Protein AF-Q4THZ3-F1 (afdb_monomer_lite)

pLDDT: mean 74.6, std 15.58, range [43.12, 93.88]

InterPro domains:
  IPR041343 Polycomb repressive complex 2 subunit EZH1/EZH2, tri-helical domain [PF18118] (1-34)
  IPR045318 Histone-lysine N-methyltransferase EZH1/2-like [PTHR45747] (1-101)
  IPR048358 EZH1/2, MCSS domain [PF21358] (42-100)

Foldseek 3Di:
DDQDDLVVLCVVCVVCVVCDHSVSVSVVVVVVVLVPPVPSDPPLQQDDCPDPPHDDDDPCSVCVQVQQQADPVPRDGDDPVVPPPPDPPPRNPPVNVDDPDDD

Sequence (103 aa):
KKFPSDKIFEAVSAMFPDKGSTEELKEKYKELTEQQMPGALPPECTPNIEGPHARSVQREQSLLSFHTLFCRRCFKYDRFLHREHGNRSFHATPNTCKRKNLE

Secondary structure (DSSP, 8-state):
-PPPPHHHHHHHHHH-GGG--HHHHHHHHHHHHHHTSTT---TTSPPPTTSTT-----HHHHHHHHHHHEETTTTEE--GGGTSSS-------HHHHPPP---

Radius of gyration: 20.06 Å; chains: 1; bounding box: 38×23×63 Å

Organism: Tetraodon nigroviridis (NCBI:txid99883)

Structure (mmCIF, N/CA/C/O backbone):
data_AF-Q4THZ3-F1
#
_entry.id   AF-Q4THZ3-F1
#
loop_
_atom_site.group_PDB
_atom_site.id
_atom_site.type_symbol
_atom_site.label_atom_id
_atom_site.label_alt_id
_atom_site.label_comp_id
_atom_site.label_asym_id
_atom_site.label_entity_id
_atom_site.label_seq_id
_atom_site.pdbx_PDB_ins_code
_atom_site.Cartn_x
_atom_site.Cartn_y
_atom_site.Cartn_z
_atom_site.occupancy
_atom_site.B_iso_or_equiv
_atom_site.auth_seq_id
_atom_site.auth_com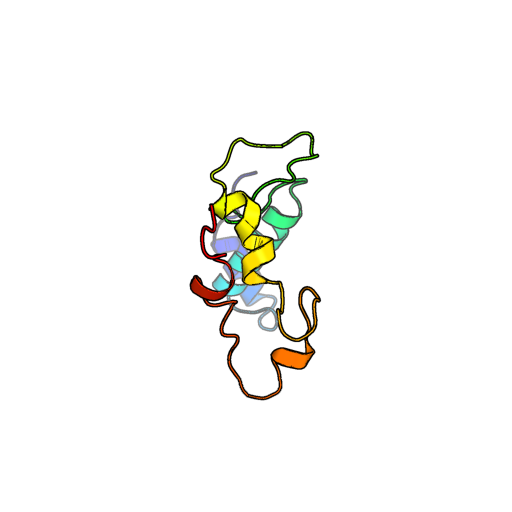p_id
_atom_site.auth_asym_id
_atom_site.auth_atom_id
_atom_site.pdbx_PDB_model_num
ATOM 1 N N . LYS A 1 1 ? -10.712 4.652 -18.855 1.00 58.84 1 LYS A N 1
ATOM 2 C CA . LYS A 1 1 ? -9.762 4.462 -19.984 1.00 58.84 1 LYS A CA 1
ATOM 3 C C . LYS A 1 1 ? -9.584 2.960 -20.189 1.00 58.84 1 LYS A C 1
ATOM 5 O O . LYS A 1 1 ? -9.563 2.258 -19.188 1.00 58.84 1 LYS A O 1
ATOM 10 N N . LYS A 1 2 ? -9.556 2.456 -21.430 1.00 74.19 2 LYS A N 1
ATOM 11 C CA . LYS A 1 2 ? -9.331 1.021 -21.688 1.00 74.19 2 LYS A CA 1
ATOM 12 C C . LYS A 1 2 ? -7.850 0.702 -21.487 1.00 74.19 2 LYS A C 1
ATOM 14 O O . LYS A 1 2 ? -7.015 1.526 -21.852 1.00 74.19 2 LYS A O 1
ATOM 19 N N . PHE A 1 3 ? -7.556 -0.449 -20.889 1.00 81.19 3 PHE A N 1
ATOM 20 C CA . PHE A 1 3 ? -6.182 -0.912 -20.722 1.00 81.19 3 PHE A CA 1
ATOM 21 C C . PHE A 1 3 ? -5.540 -1.123 -22.111 1.00 81.19 3 PHE A C 1
ATOM 23 O O . PHE A 1 3 ? -6.237 -1.615 -23.007 1.00 81.19 3 PHE A O 1
ATOM 30 N N . PRO A 1 4 ? -4.277 -0.711 -22.335 1.00 85.88 4 PRO A N 1
ATOM 31 C CA . PRO A 1 4 ? -3.609 -0.891 -23.623 1.00 85.88 4 PRO A CA 1
ATOM 32 C C . PRO A 1 4 ? -3.469 -2.376 -23.986 1.00 85.88 4 PRO A C 1
ATOM 34 O O . PRO A 1 4 ? -3.415 -3.232 -23.109 1.00 85.88 4 PRO A O 1
ATOM 37 N N . SER A 1 5 ? -3.398 -2.686 -25.282 1.00 88.50 5 SER A N 1
ATOM 38 C CA . SER A 1 5 ? -3.149 -4.056 -25.750 1.00 88.50 5 SER A CA 1
ATOM 39 C C . SER A 1 5 ? -1.712 -4.488 -25.452 1.00 88.50 5 SER A C 1
ATOM 41 O O . SER A 1 5 ? -0.792 -3.684 -25.593 1.00 88.50 5 SER A O 1
ATOM 43 N N . ASP A 1 6 ? -1.520 -5.772 -25.144 1.00 88.12 6 ASP A N 1
ATOM 44 C CA . ASP A 1 6 ? -0.207 -6.382 -24.886 1.00 88.12 6 ASP A CA 1
ATOM 45 C C . ASP A 1 6 ? 0.806 -6.133 -26.015 1.00 88.12 6 ASP A C 1
ATOM 47 O O . ASP A 1 6 ? 1.972 -5.851 -25.751 1.00 88.12 6 ASP A O 1
ATOM 51 N N . LYS A 1 7 ? 0.337 -6.062 -27.270 1.00 91.75 7 LYS A N 1
ATOM 52 C CA . LYS A 1 7 ? 1.171 -5.742 -28.443 1.00 91.75 7 LYS A CA 1
ATOM 53 C C . LYS A 1 7 ? 1.904 -4.402 -28.331 1.00 91.75 7 LYS A C 1
ATOM 55 O O . LYS A 1 7 ? 2.961 -4.221 -28.927 1.00 91.75 7 LYS A O 1
ATOM 60 N N . ILE A 1 8 ? 1.338 -3.443 -27.595 1.00 91.88 8 ILE A N 1
ATOM 61 C CA . ILE A 1 8 ? 1.966 -2.135 -27.371 1.00 91.88 8 ILE A CA 1
ATOM 62 C C . ILE A 1 8 ? 3.159 -2.297 -26.426 1.00 91.88 8 ILE A C 1
ATOM 64 O O . ILE A 1 8 ? 4.221 -1.743 -26.690 1.00 91.88 8 ILE A O 1
ATOM 68 N N . PHE A 1 9 ? 3.008 -3.079 -25.356 1.00 92.31 9 PHE A N 1
ATOM 69 C CA . PHE A 1 9 ? 4.080 -3.330 -24.393 1.00 92.31 9 PHE A CA 1
ATOM 70 C C . PHE A 1 9 ? 5.211 -4.166 -25.004 1.00 92.31 9 PHE A C 1
ATOM 72 O O . PHE A 1 9 ? 6.377 -3.872 -24.753 1.00 92.31 9 PHE A O 1
ATOM 79 N N . GLU A 1 10 ? 4.883 -5.128 -25.871 1.00 91.06 10 GLU A N 1
ATOM 80 C CA . GLU A 1 10 ? 5.873 -5.901 -26.633 1.00 91.06 10 GLU A CA 1
ATOM 81 C C . GLU A 1 10 ? 6.705 -5.001 -27.552 1.00 91.06 10 GLU A C 1
ATOM 83 O O . GLU A 1 10 ? 7.935 -5.064 -27.544 1.00 91.06 10 GLU A O 1
ATOM 88 N N . ALA A 1 11 ? 6.050 -4.111 -28.304 1.00 92.62 11 ALA A N 1
ATOM 89 C CA . ALA A 1 11 ? 6.739 -3.166 -29.178 1.00 92.62 11 ALA A CA 1
ATOM 90 C C . ALA A 1 11 ? 7.636 -2.197 -28.389 1.00 92.62 11 ALA A C 1
ATOM 92 O O . ALA A 1 11 ? 8.746 -1.890 -28.820 1.00 92.62 11 ALA A O 1
ATOM 93 N N . VAL A 1 12 ? 7.184 -1.733 -27.219 1.00 91.88 12 VAL A N 1
ATOM 94 C CA . VAL A 1 12 ? 7.985 -0.864 -26.344 1.00 91.88 12 VAL A CA 1
ATOM 95 C C . VAL A 1 12 ? 9.186 -1.618 -25.772 1.00 91.88 12 VAL A C 1
ATOM 97 O O . VAL A 1 12 ? 10.286 -1.079 -25.812 1.00 91.88 12 VAL A O 1
ATOM 100 N N . SER A 1 13 ? 9.018 -2.858 -25.305 1.00 91.50 13 SER A N 1
ATOM 101 C CA . SER A 1 13 ? 10.133 -3.675 -24.797 1.00 91.50 13 SER A CA 1
ATOM 102 C C . SER A 1 13 ? 11.172 -3.958 -25.891 1.00 91.50 13 SER A C 1
ATOM 104 O O . SER A 1 13 ? 12.372 -3.871 -25.641 1.00 91.50 13 SER A O 1
ATOM 106 N N . ALA A 1 14 ? 10.731 -4.182 -27.135 1.00 89.62 14 ALA A N 1
ATOM 107 C CA . ALA A 1 14 ? 11.628 -4.361 -28.277 1.00 89.62 14 ALA A CA 1
ATOM 108 C C . ALA A 1 14 ? 12.430 -3.092 -28.629 1.00 89.62 14 ALA A C 1
ATOM 110 O O . ALA A 1 14 ? 13.589 -3.189 -29.028 1.00 89.62 14 ALA A O 1
ATOM 111 N N . MET A 1 15 ? 11.833 -1.904 -28.476 1.00 93.88 15 MET A N 1
ATOM 112 C CA . MET A 1 15 ? 12.506 -0.621 -28.728 1.00 93.88 15 MET A CA 1
ATOM 113 C C . MET A 1 15 ? 13.374 -0.153 -27.548 1.00 93.88 15 MET A C 1
ATOM 115 O O . MET A 1 15 ? 14.333 0.590 -27.757 1.00 93.88 15 MET A O 1
ATOM 119 N N . PHE A 1 16 ? 13.047 -0.578 -26.324 1.00 90.75 16 PHE A N 1
ATOM 120 C CA . PHE A 1 16 ? 13.711 -0.191 -25.076 1.00 90.75 16 PHE A CA 1
ATOM 121 C C . PHE A 1 16 ? 14.053 -1.428 -24.224 1.00 90.75 16 PHE A C 1
ATOM 123 O O . PHE A 1 16 ? 13.459 -1.632 -23.159 1.00 90.75 16 PHE A O 1
ATOM 130 N N . PRO A 1 17 ? 15.015 -2.262 -24.661 1.00 86.31 17 PRO A N 1
ATOM 131 C CA . PRO A 1 17 ? 15.353 -3.514 -23.975 1.00 86.31 17 PRO A CA 1
ATOM 132 C C . PRO A 1 17 ? 15.938 -3.297 -22.569 1.00 86.31 17 PRO A C 1
ATOM 134 O O . PRO A 1 17 ? 15.945 -4.202 -21.740 1.00 86.31 17 PRO A O 1
ATOM 137 N N . ASP A 1 18 ? 16.411 -2.087 -22.275 1.00 89.56 18 ASP A N 1
ATOM 138 C CA . ASP A 1 18 ? 16.942 -1.660 -20.982 1.00 89.56 18 ASP A CA 1
ATOM 139 C C . ASP A 1 18 ? 15.852 -1.318 -19.949 1.00 89.56 18 ASP A C 1
ATOM 141 O O . ASP A 1 18 ? 16.152 -1.138 -18.767 1.00 89.56 18 ASP A O 1
ATOM 145 N N . LYS A 1 19 ? 14.591 -1.180 -20.377 1.00 82.56 19 LYS A N 1
ATOM 146 C CA . LYS A 1 19 ? 13.473 -0.742 -19.523 1.00 82.56 19 LYS A CA 1
ATOM 147 C C . LYS A 1 19 ? 12.654 -1.886 -18.927 1.00 82.56 19 LYS A C 1
ATOM 149 O O . LYS A 1 19 ? 11.726 -1.601 -18.170 1.00 82.56 19 LYS A O 1
ATOM 154 N N . GLY A 1 20 ? 13.027 -3.128 -19.220 1.00 85.00 20 GLY A N 1
ATOM 155 C CA . GLY A 1 20 ? 12.396 -4.330 -18.688 1.00 85.00 20 GLY A CA 1
ATOM 156 C C . GLY A 1 20 ? 11.572 -5.104 -19.716 1.00 85.00 20 GLY A C 1
ATOM 157 O O . GLY A 1 20 ? 11.412 -4.702 -20.875 1.00 85.00 20 GLY A O 1
ATOM 158 N N . SER A 1 21 ? 11.063 -6.249 -19.277 1.00 90.00 21 SER A N 1
ATOM 159 C CA . SER A 1 21 ? 10.211 -7.123 -20.087 1.00 90.00 21 SER A CA 1
ATOM 160 C C . SER A 1 21 ? 8.809 -6.535 -20.292 1.00 90.00 21 SER A C 1
ATOM 162 O O . SER A 1 21 ? 8.379 -5.626 -19.577 1.00 90.00 21 SER A O 1
ATOM 164 N N . THR A 1 22 ? 8.061 -7.076 -21.258 1.00 88.81 22 THR A N 1
ATOM 165 C CA . THR A 1 22 ? 6.656 -6.714 -21.509 1.00 88.81 22 THR A CA 1
ATOM 166 C C . THR A 1 22 ? 5.814 -6.726 -20.226 1.00 88.81 22 THR A C 1
ATOM 168 O O . THR A 1 22 ? 5.030 -5.804 -20.003 1.00 88.81 22 THR A O 1
ATOM 171 N N . GLU A 1 23 ? 6.003 -7.730 -19.363 1.00 88.38 23 GLU A N 1
ATOM 172 C CA . GLU A 1 23 ? 5.245 -7.876 -18.113 1.00 88.38 23 GLU A CA 1
ATOM 173 C C . GLU A 1 23 ? 5.629 -6.815 -17.073 1.00 88.38 23 GLU A C 1
ATOM 175 O O . GLU A 1 23 ? 4.754 -6.183 -16.481 1.00 88.38 23 GLU A O 1
ATOM 180 N N . GLU A 1 24 ? 6.924 -6.526 -16.920 1.00 87.94 24 GLU A N 1
ATOM 181 C CA . GLU A 1 24 ? 7.408 -5.477 -16.008 1.00 87.94 24 GLU A CA 1
ATOM 182 C C . GLU A 1 24 ? 6.904 -4.088 -16.429 1.00 87.94 24 GLU A C 1
ATOM 184 O O . GLU A 1 24 ? 6.500 -3.273 -15.594 1.00 87.94 24 GLU A O 1
ATOM 189 N N . LEU A 1 25 ? 6.868 -3.811 -17.737 1.00 89.88 25 LEU A N 1
ATOM 190 C CA . LEU A 1 25 ? 6.318 -2.563 -18.272 1.00 89.88 25 LEU A CA 1
ATOM 191 C C . LEU A 1 25 ? 4.803 -2.462 -18.054 1.00 89.88 25 LEU A C 1
ATOM 193 O O . LEU A 1 25 ? 4.289 -1.366 -17.808 1.00 89.88 25 LEU A O 1
ATOM 197 N N . LYS A 1 26 ? 4.089 -3.587 -18.123 1.00 89.38 26 LYS A N 1
ATOM 198 C CA . LYS A 1 26 ? 2.641 -3.668 -17.910 1.00 89.38 26 LYS A CA 1
ATOM 199 C C . LYS A 1 26 ? 2.265 -3.435 -16.446 1.00 89.38 26 LYS A C 1
ATOM 201 O O . LYS A 1 26 ? 1.347 -2.651 -16.185 1.00 89.38 26 LYS A O 1
ATOM 206 N N . GLU A 1 27 ? 2.987 -4.037 -15.501 1.00 87.12 27 GLU A N 1
ATOM 207 C CA . GLU A 1 27 ? 2.813 -3.768 -14.065 1.00 87.12 27 GLU A CA 1
ATOM 208 C C . GLU A 1 27 ? 3.127 -2.310 -13.735 1.00 87.12 27 GLU A C 1
ATOM 210 O O . GLU A 1 27 ? 2.292 -1.612 -13.157 1.00 87.12 27 GLU A O 1
ATOM 215 N N . LYS A 1 28 ? 4.265 -1.800 -14.212 1.00 87.00 28 LYS A N 1
ATOM 216 C CA . LYS A 1 28 ? 4.654 -0.402 -14.001 1.00 87.00 28 LYS A CA 1
ATOM 217 C C . LYS A 1 28 ? 3.636 0.582 -14.581 1.00 87.00 28 LYS A C 1
ATOM 219 O O . LYS A 1 28 ? 3.351 1.618 -13.981 1.00 87.00 28 LYS A O 1
ATOM 224 N N . TYR A 1 29 ? 3.054 0.270 -15.739 1.00 87.81 29 TYR A N 1
ATOM 225 C CA . TYR A 1 29 ? 1.981 1.074 -16.322 1.00 87.81 29 TYR A CA 1
ATOM 226 C C . TYR A 1 29 ? 0.716 1.064 -15.457 1.00 87.81 29 TYR A C 1
ATOM 228 O O . TYR A 1 29 ? 0.079 2.110 -15.299 1.00 87.81 29 TYR A O 1
ATOM 236 N N . LYS A 1 30 ? 0.355 -0.091 -14.887 1.00 84.19 30 LYS A N 1
ATOM 237 C CA . LYS A 1 30 ? -0.786 -0.220 -13.976 1.00 84.19 30 LYS A CA 1
ATOM 238 C C . LYS A 1 30 ? -0.578 0.626 -12.721 1.00 84.19 30 LYS A C 1
ATOM 240 O O . LYS A 1 30 ? -1.436 1.454 -12.429 1.00 84.19 30 LYS A O 1
ATOM 245 N N . GLU A 1 31 ? 0.582 0.523 -12.078 1.00 81.38 31 GLU A N 1
ATOM 246 C CA . GLU A 1 31 ? 0.931 1.332 -10.902 1.00 81.38 31 GLU A CA 1
ATOM 247 C C . GLU A 1 31 ? 0.880 2.837 -11.198 1.00 81.38 31 GLU A C 1
ATOM 249 O O . GLU A 1 31 ? 0.243 3.594 -10.468 1.00 81.38 31 GLU A O 1
ATOM 254 N N . LEU A 1 32 ? 1.492 3.283 -12.301 1.00 81.81 32 LEU A N 1
ATOM 255 C CA . LEU A 1 32 ? 1.499 4.699 -12.690 1.00 81.81 32 LEU A CA 1
ATOM 256 C C . LEU A 1 32 ? 0.099 5.224 -13.034 1.00 81.81 32 LEU A C 1
ATOM 258 O O . LEU A 1 32 ? -0.202 6.396 -12.796 1.00 81.81 32 LEU A O 1
ATOM 262 N N . THR A 1 33 ? -0.758 4.374 -13.601 1.00 77.56 33 THR A N 1
ATOM 263 C CA . THR A 1 33 ? -2.140 4.736 -13.944 1.00 77.56 33 THR A CA 1
ATOM 264 C C . THR A 1 33 ? -3.032 4.771 -12.704 1.00 77.56 33 THR A C 1
ATOM 266 O O . THR A 1 33 ? -3.884 5.654 -12.595 1.00 77.56 33 THR A O 1
ATOM 269 N N . GLU A 1 34 ? -2.825 3.853 -11.760 1.00 68.12 34 GLU A N 1
ATOM 270 C CA . GLU A 1 34 ? -3.512 3.829 -10.466 1.00 68.12 34 GLU A CA 1
ATOM 271 C C . GLU A 1 34 ? -3.091 5.026 -9.600 1.00 68.12 34 GLU A C 1
ATOM 273 O O . GLU A 1 34 ? -3.956 5.727 -9.085 1.00 68.12 34 GLU A O 1
ATOM 278 N N . GLN A 1 35 ? -1.799 5.366 -9.547 1.00 57.53 35 GLN A N 1
ATOM 279 C CA . GLN A 1 35 ? -1.295 6.558 -8.847 1.00 57.53 35 GLN A CA 1
ATOM 280 C C . GLN A 1 35 ? -1.792 7.883 -9.451 1.00 57.53 35 GLN A C 1
ATOM 282 O O . GLN A 1 35 ? -1.967 8.861 -8.726 1.00 57.53 35 GLN A O 1
ATOM 287 N N . GLN A 1 36 ? -2.028 7.939 -10.768 1.00 54.47 36 G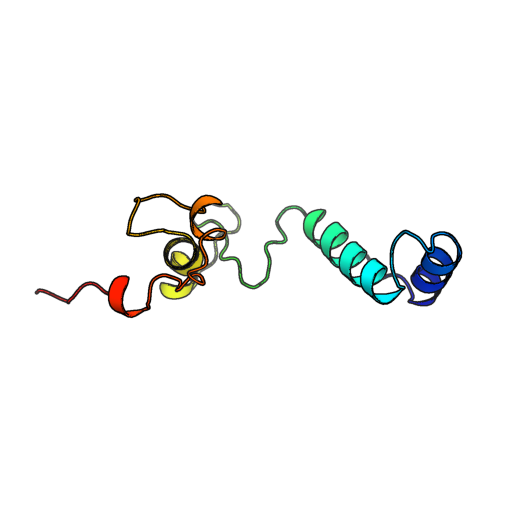LN A N 1
ATOM 288 C CA . GLN A 1 36 ? -2.568 9.132 -11.436 1.00 54.47 36 GLN A CA 1
ATOM 289 C C . GLN A 1 36 ? -4.055 9.377 -11.162 1.00 54.47 36 GLN A C 1
ATOM 291 O O . GLN A 1 36 ? -4.543 10.470 -11.456 1.00 54.47 36 GLN A O 1
ATOM 296 N N . MET A 1 37 ? -4.795 8.401 -10.628 1.00 52.78 37 MET A N 1
ATOM 297 C CA . MET A 1 37 ? -6.182 8.620 -10.232 1.00 52.78 37 MET A CA 1
ATOM 298 C C . MET A 1 37 ? -6.215 9.322 -8.866 1.00 52.78 37 MET A C 1
ATOM 300 O O . MET A 1 37 ? -5.805 8.721 -7.870 1.00 52.78 37 MET A O 1
ATOM 304 N N . PRO A 1 38 ? -6.731 10.563 -8.766 1.00 43.91 38 PRO A N 1
ATOM 305 C CA . PRO A 1 38 ? -6.859 11.238 -7.480 1.00 43.91 38 PRO A CA 1
ATOM 306 C C . PRO A 1 38 ? -7.778 10.410 -6.574 1.00 43.91 38 PRO A C 1
ATOM 308 O O . PRO A 1 38 ? -8.971 10.284 -6.842 1.00 43.91 38 PRO A O 1
ATOM 311 N N . GLY A 1 39 ? -7.218 9.803 -5.526 1.00 49.47 39 GLY A N 1
ATOM 312 C CA . GLY A 1 39 ? -7.977 9.021 -4.546 1.00 49.47 39 GLY A CA 1
ATOM 313 C C . GLY A 1 39 ? -8.059 7.510 -4.790 1.00 49.47 39 GLY A C 1
ATOM 314 O O . GLY A 1 39 ? -8.748 6.837 -4.021 1.00 49.47 39 GLY A O 1
ATOM 315 N N . ALA A 1 40 ? -7.358 6.950 -5.785 1.00 48.78 40 ALA A N 1
ATOM 316 C CA . ALA A 1 40 ? -7.192 5.497 -5.879 1.00 48.78 40 ALA A CA 1
ATOM 317 C C . ALA A 1 40 ? -6.157 5.029 -4.848 1.00 48.78 40 ALA A C 1
ATOM 319 O O . ALA A 1 40 ? -4.975 4.848 -5.124 1.00 48.78 40 ALA A O 1
ATOM 320 N N . LEU A 1 41 ? -6.622 4.887 -3.614 1.00 53.09 41 LEU A N 1
ATOM 321 C CA . LEU A 1 41 ? -5.901 4.137 -2.605 1.00 53.09 41 LEU A CA 1
ATOM 322 C C . LEU A 1 41 ? -5.957 2.642 -2.979 1.00 53.09 41 LEU A C 1
ATOM 324 O O . LEU A 1 41 ? -6.997 2.195 -3.477 1.00 53.09 41 LEU A O 1
ATOM 328 N N . PRO A 1 42 ? -4.877 1.871 -2.753 1.00 60.03 42 PRO A N 1
ATOM 329 C CA . PRO A 1 42 ? -4.910 0.415 -2.865 1.00 60.03 42 PRO A CA 1
ATOM 330 C C . PRO A 1 42 ? -6.139 -0.179 -2.152 1.00 60.03 42 PRO A C 1
ATOM 332 O O . PRO A 1 42 ? -6.595 0.406 -1.167 1.00 60.03 42 PRO A O 1
ATOM 335 N N . PRO A 1 43 ? -6.677 -1.331 -2.590 1.00 58.75 43 PRO A N 1
ATOM 336 C CA . PRO A 1 43 ? -7.830 -1.964 -1.940 1.00 58.75 43 PRO A CA 1
ATOM 337 C C . PRO A 1 43 ? -7.619 -2.193 -0.435 1.00 58.75 43 PRO A C 1
ATOM 339 O O . PRO A 1 43 ? -8.560 -2.092 0.351 1.00 58.75 43 PRO A O 1
ATOM 342 N N . GLU A 1 44 ? -6.375 -2.460 -0.033 1.00 60.94 44 GLU A N 1
ATOM 343 C CA . GLU A 1 44 ? -5.945 -2.651 1.354 1.00 60.94 44 GLU A CA 1
ATOM 344 C C . GLU A 1 44 ? -5.830 -1.347 2.167 1.00 60.94 44 GLU A C 1
ATOM 346 O O . GLU A 1 44 ? -5.642 -1.393 3.385 1.00 60.94 44 GLU A O 1
ATOM 351 N N . CYS A 1 45 ? -5.933 -0.178 1.535 1.00 66.62 45 CYS A N 1
ATOM 352 C CA . CYS A 1 45 ? -5.831 1.106 2.211 1.00 66.62 45 CYS A CA 1
ATOM 353 C C . CYS A 1 45 ? -7.209 1.600 2.662 1.00 66.62 45 CYS A C 1
ATOM 355 O O . CYS A 1 45 ? -8.066 1.985 1.866 1.00 66.62 45 CYS A O 1
ATOM 357 N N . THR A 1 46 ? -7.395 1.661 3.978 1.00 81.56 46 THR A N 1
ATOM 358 C CA . THR A 1 46 ? -8.573 2.289 4.576 1.00 81.56 46 THR A CA 1
ATOM 359 C C . THR A 1 46 ? -8.577 3.795 4.277 1.00 81.56 46 THR A C 1
ATOM 361 O O . THR A 1 46 ? -7.572 4.462 4.543 1.00 81.56 46 THR A O 1
ATOM 364 N N . PRO A 1 47 ? -9.674 4.359 3.734 1.00 82.62 47 PRO A N 1
ATOM 365 C CA . PRO A 1 47 ? -9.755 5.788 3.448 1.00 82.62 47 PRO A CA 1
ATOM 366 C C . PRO A 1 47 ? -9.664 6.622 4.730 1.00 82.62 47 PRO A C 1
ATOM 368 O O . PRO A 1 47 ? -10.015 6.160 5.816 1.00 82.62 47 PRO A O 1
ATOM 371 N N . ASN A 1 48 ? -9.218 7.875 4.595 1.00 84.25 48 ASN A N 1
ATOM 372 C CA . ASN A 1 48 ? -9.133 8.798 5.724 1.00 84.25 48 ASN A CA 1
ATOM 373 C C . ASN A 1 48 ? -10.516 9.002 6.368 1.00 84.25 48 ASN A C 1
ATOM 375 O O . ASN A 1 48 ? -11.469 9.364 5.677 1.00 84.25 48 ASN A O 1
ATOM 379 N N . ILE A 1 49 ? -10.595 8.808 7.686 1.00 88.25 49 ILE A N 1
ATOM 380 C CA . ILE A 1 49 ? -11.822 8.958 8.483 1.00 88.25 49 ILE A CA 1
ATOM 381 C C . ILE A 1 49 ? -12.304 10.416 8.474 1.00 88.25 49 ILE A C 1
ATOM 383 O O . ILE A 1 49 ? -13.501 10.660 8.393 1.00 88.25 49 ILE A O 1
ATOM 387 N N . GLU A 1 50 ? -11.375 11.374 8.451 1.00 89.00 50 GLU A N 1
ATOM 388 C CA . GLU A 1 50 ? -11.673 12.814 8.394 1.00 89.00 50 GLU A CA 1
ATOM 389 C C . GLU A 1 50 ? -11.895 13.321 6.954 1.00 89.00 50 GLU A C 1
ATOM 391 O O . GLU A 1 50 ? -12.044 14.518 6.712 1.00 89.00 50 GLU A O 1
ATOM 396 N N . GLY A 1 51 ? -11.828 12.428 5.961 1.00 87.00 51 GLY A N 1
ATOM 397 C CA . GLY A 1 51 ? -11.883 12.786 4.548 1.00 87.00 51 GLY A CA 1
ATOM 398 C C . GLY A 1 51 ? -13.300 12.764 3.963 1.00 87.00 51 GLY A C 1
ATOM 399 O O . GLY A 1 51 ? -14.161 12.021 4.430 1.00 87.00 51 GLY A O 1
ATOM 400 N N . PRO A 1 52 ? -13.536 13.467 2.840 1.00 85.25 52 PRO A N 1
ATOM 401 C CA . PRO A 1 52 ? -14.820 13.431 2.127 1.00 85.25 52 PRO A CA 1
ATOM 402 C C . PRO A 1 52 ? -15.157 12.049 1.533 1.00 85.25 52 PRO A C 1
ATOM 404 O O . PRO A 1 52 ? -16.287 11.806 1.121 1.00 85.25 52 PRO A O 1
ATOM 407 N N . HIS A 1 53 ? -14.181 11.137 1.478 1.00 83.56 53 HIS A N 1
ATOM 408 C CA . HIS A 1 53 ? -14.331 9.757 1.008 1.00 83.56 53 HIS A CA 1
ATOM 409 C C . HIS A 1 53 ? -14.323 8.732 2.153 1.00 83.56 53 HIS A C 1
ATOM 411 O O . HIS A 1 53 ? -14.026 7.557 1.915 1.00 83.56 53 HIS A O 1
ATOM 417 N N . ALA A 1 54 ? -14.610 9.161 3.387 1.00 86.81 54 ALA A N 1
ATOM 418 C CA . ALA A 1 54 ? -14.699 8.275 4.541 1.00 86.81 54 ALA A CA 1
ATOM 419 C C . ALA A 1 54 ? -15.697 7.131 4.292 1.00 86.81 54 ALA A C 1
ATOM 421 O O . ALA A 1 54 ? -16.764 7.315 3.699 1.00 86.81 54 ALA A O 1
ATOM 422 N N . ARG A 1 55 ? -15.343 5.925 4.744 1.00 85.44 55 ARG A N 1
ATOM 423 C CA . ARG A 1 55 ? -16.179 4.723 4.627 1.00 85.44 55 ARG A CA 1
ATOM 424 C C . ARG A 1 55 ? -16.342 4.069 5.989 1.00 85.44 55 ARG A C 1
ATOM 426 O O . ARG A 1 55 ? -15.408 4.052 6.786 1.00 85.44 55 ARG A O 1
ATOM 433 N N . SER A 1 56 ? -17.517 3.490 6.227 1.00 89.69 56 SER A N 1
ATOM 434 C CA . SER A 1 56 ? -17.725 2.614 7.378 1.00 89.69 56 SER A CA 1
ATOM 435 C C . SER A 1 56 ? -16.959 1.311 7.149 1.00 89.69 56 SER A C 1
ATOM 437 O O . SER A 1 56 ? -17.213 0.598 6.180 1.00 89.69 56 SER A O 1
ATOM 439 N N . VAL A 1 57 ? -15.985 1.039 8.011 1.00 87.75 57 VAL A N 1
ATOM 440 C CA . VAL A 1 57 ? -15.100 -0.129 7.945 1.00 87.75 57 VAL A CA 1
ATOM 441 C C . VAL A 1 57 ? -14.968 -0.753 9.334 1.00 87.75 57 VAL A C 1
ATOM 443 O O . VAL A 1 57 ? -15.301 -0.130 10.345 1.00 87.75 57 VAL A O 1
ATOM 446 N N . GLN A 1 58 ? -14.475 -1.988 9.408 1.00 88.81 58 GLN A N 1
ATOM 447 C CA . GLN A 1 58 ? -14.229 -2.633 10.698 1.00 88.81 58 GLN A CA 1
ATOM 448 C C . GLN A 1 58 ? -13.070 -1.957 11.446 1.00 88.81 58 GLN A C 1
ATOM 450 O O . GLN A 1 58 ? -12.118 -1.476 10.834 1.00 88.81 58 GLN A O 1
ATOM 455 N N . ARG A 1 59 ? -13.095 -2.005 12.785 1.00 87.94 59 ARG A N 1
ATOM 456 C CA . ARG A 1 59 ? -12.039 -1.434 13.644 1.00 87.94 59 ARG A CA 1
ATOM 457 C C . ARG A 1 59 ? -10.630 -1.884 13.246 1.00 87.94 59 ARG A C 1
ATOM 459 O O . ARG A 1 59 ? -9.717 -1.065 13.235 1.00 87.94 59 ARG A O 1
ATOM 466 N N . GLU A 1 60 ? -10.450 -3.169 12.939 1.00 84.81 60 GLU A N 1
ATOM 467 C CA . GLU A 1 60 ? -9.138 -3.700 12.547 1.00 84.81 60 GLU A CA 1
ATOM 468 C C . GLU A 1 60 ? -8.651 -3.074 11.235 1.00 84.81 60 GLU A C 1
ATOM 470 O O . GLU A 1 60 ? -7.482 -2.727 11.126 1.00 84.81 60 GLU A O 1
ATOM 475 N N . GLN A 1 61 ? -9.552 -2.831 10.278 1.00 84.50 61 GLN A N 1
ATOM 476 C CA . GLN A 1 61 ? -9.219 -2.156 9.021 1.00 84.50 61 GLN A CA 1
ATOM 477 C C . GLN A 1 61 ? -8.849 -0.688 9.262 1.00 84.50 61 GLN A C 1
ATOM 479 O O . GLN A 1 61 ? -7.850 -0.213 8.724 1.00 84.50 61 GLN A O 1
ATOM 484 N N . SER A 1 62 ? -9.582 0.028 10.122 1.00 88.31 62 SER A N 1
ATOM 485 C CA . SER A 1 62 ? -9.226 1.404 10.514 1.00 88.31 62 SER A CA 1
ATOM 486 C C . SER A 1 62 ? -7.851 1.505 11.172 1.00 88.31 62 SER A C 1
ATOM 488 O O . SER A 1 62 ? -7.145 2.492 10.977 1.00 88.31 62 SER A O 1
ATOM 490 N N . LEU A 1 63 ? -7.467 0.496 11.956 1.00 86.88 63 LEU A N 1
ATOM 491 C CA . LEU A 1 63 ? -6.216 0.492 12.714 1.00 86.88 63 LEU A CA 1
ATOM 492 C C . LEU A 1 63 ? -5.052 -0.201 11.993 1.00 86.88 63 LEU A C 1
ATOM 494 O O . LEU A 1 63 ? -3.923 -0.117 12.477 1.00 86.88 63 LEU A O 1
ATOM 498 N N . LEU A 1 64 ? -5.289 -0.840 10.845 1.00 85.31 64 LEU A N 1
ATOM 499 C CA . LEU A 1 64 ? -4.311 -1.683 10.153 1.00 85.31 64 LEU A CA 1
ATOM 500 C C . LEU A 1 64 ? -2.991 -0.951 9.883 1.00 85.31 64 LEU A C 1
ATOM 502 O O . LEU A 1 64 ? -1.921 -1.454 10.228 1.00 85.31 64 LEU A O 1
ATOM 506 N N . SER A 1 65 ? -3.055 0.262 9.330 1.00 82.62 65 SER A N 1
ATOM 507 C CA . SER A 1 65 ? -1.866 1.076 9.045 1.00 82.62 65 SER A CA 1
ATOM 508 C C . SER A 1 65 ? -1.092 1.411 10.321 1.00 82.62 65 SER A C 1
ATOM 510 O O . SER A 1 65 ? 0.135 1.347 10.350 1.00 82.62 65 SER A O 1
ATOM 512 N N . PHE A 1 66 ? -1.803 1.703 11.414 1.00 85.06 66 PHE A N 1
ATOM 513 C CA . PHE A 1 66 ? -1.178 1.997 12.699 1.00 85.06 66 PHE A CA 1
ATOM 514 C C . PHE A 1 66 ? -0.504 0.757 13.293 1.00 85.06 66 PHE A C 1
ATOM 516 O O . PHE A 1 66 ? 0.640 0.830 13.729 1.00 85.06 66 PHE A O 1
ATOM 523 N N . HIS A 1 67 ? -1.176 -0.394 13.284 1.00 83.31 67 HIS A N 1
ATOM 524 C CA . HIS A 1 67 ? -0.638 -1.637 13.840 1.00 83.31 67 HIS A CA 1
ATOM 525 C C . HIS A 1 67 ? 0.552 -2.184 13.044 1.00 83.31 67 HIS A C 1
ATOM 527 O O . HIS A 1 67 ? 1.477 -2.743 13.633 1.00 83.31 67 HIS A O 1
ATOM 533 N N . THR A 1 68 ? 0.547 -2.025 11.720 1.00 77.00 68 THR A N 1
ATOM 534 C CA . THR A 1 68 ? 1.585 -2.589 10.845 1.00 77.00 68 THR A CA 1
ATOM 535 C C . THR A 1 68 ? 2.836 -1.720 10.754 1.00 77.00 68 THR A C 1
ATOM 537 O O . THR A 1 68 ? 3.932 -2.280 10.671 1.00 77.00 68 THR A O 1
ATOM 540 N N . LEU A 1 69 ? 2.694 -0.389 10.799 1.00 79.25 69 LEU A N 1
ATOM 541 C CA . LEU A 1 69 ? 3.798 0.563 10.605 1.00 79.25 69 LEU A CA 1
ATOM 542 C C . LEU A 1 69 ? 4.390 1.110 11.913 1.00 79.25 69 LEU A C 1
ATOM 544 O O . LEU A 1 69 ? 5.493 1.662 11.903 1.00 79.25 69 LEU A O 1
ATOM 548 N N . PHE A 1 70 ? 3.683 0.997 13.042 1.00 81.19 70 PHE A N 1
ATOM 549 C CA . PHE A 1 70 ? 4.162 1.521 14.321 1.00 81.19 70 PHE A CA 1
ATOM 550 C C . PHE A 1 70 ? 5.206 0.613 14.972 1.00 81.19 70 PHE A C 1
ATOM 552 O O . PHE A 1 70 ? 4.951 -0.552 15.285 1.00 81.19 70 PHE A O 1
ATOM 559 N N . CYS A 1 71 ? 6.364 1.178 15.310 1.00 79.00 71 CYS A N 1
ATOM 560 C CA . CYS A 1 71 ? 7.370 0.476 16.095 1.00 79.00 71 CYS A CA 1
ATOM 561 C C . CYS A 1 71 ? 7.231 0.798 17.593 1.00 79.00 71 CYS A C 1
ATOM 563 O O . CYS A 1 71 ? 7.623 1.869 18.062 1.00 79.00 71 CYS A O 1
ATOM 565 N N . ARG A 1 72 ? 6.761 -0.185 18.374 1.00 78.81 72 ARG A N 1
ATOM 566 C CA . ARG A 1 72 ? 6.646 -0.122 19.849 1.00 78.81 72 ARG A CA 1
ATOM 567 C C . ARG A 1 72 ? 7.968 0.145 20.580 1.00 78.81 72 ARG A C 1
ATOM 569 O O . ARG A 1 72 ? 7.934 0.570 21.726 1.00 78.81 72 ARG A O 1
ATOM 576 N N . ARG A 1 73 ? 9.120 -0.122 19.953 1.00 76.88 73 ARG A N 1
ATOM 577 C CA . ARG A 1 73 ? 10.446 0.065 20.573 1.00 76.88 73 ARG A CA 1
ATOM 578 C C . ARG A 1 73 ? 10.913 1.520 20.555 1.00 76.88 73 ARG A C 1
ATOM 580 O O . ARG A 1 73 ? 11.706 1.908 21.398 1.00 76.88 73 ARG A O 1
ATOM 587 N N . CYS A 1 74 ? 10.470 2.302 19.571 1.00 82.31 74 CYS A N 1
ATOM 588 C CA . CYS A 1 74 ? 10.951 3.671 19.357 1.00 82.31 74 CYS A CA 1
ATOM 589 C C . CYS A 1 74 ? 9.843 4.711 19.228 1.00 82.31 74 CYS A C 1
ATOM 591 O O . CYS A 1 74 ? 10.151 5.876 18.987 1.00 82.31 74 CYS A O 1
ATOM 593 N N . PHE A 1 75 ? 8.583 4.281 19.298 1.00 82.50 75 PHE A N 1
ATOM 594 C CA . PHE A 1 75 ? 7.406 5.139 19.244 1.00 82.50 75 PHE A CA 1
ATOM 595 C C . PHE A 1 75 ? 7.333 6.007 17.972 1.00 82.50 75 PHE A C 1
ATOM 597 O O . PHE 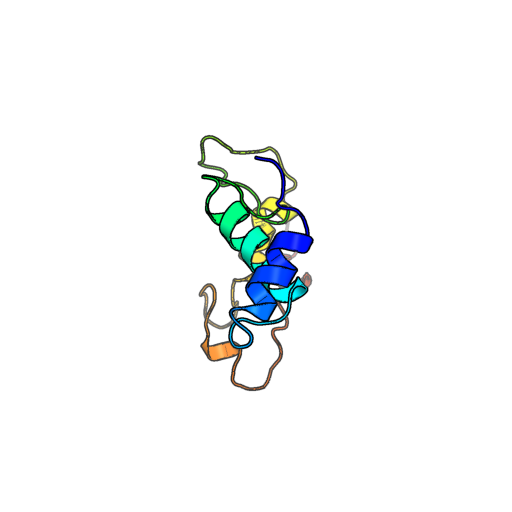A 1 75 ? 6.943 7.169 18.026 1.00 82.50 75 PHE A O 1
ATOM 604 N N . LYS A 1 76 ? 7.729 5.452 16.815 1.00 82.69 76 LYS A N 1
ATOM 605 C CA . LYS A 1 76 ? 7.702 6.125 15.499 1.00 82.69 76 LYS A CA 1
ATOM 606 C C . LYS A 1 76 ? 7.109 5.202 14.428 1.00 82.69 76 LYS A C 1
ATOM 608 O O . LYS A 1 76 ? 7.225 3.980 14.551 1.00 82.69 76 LYS A O 1
ATOM 613 N N . TYR A 1 77 ? 6.514 5.800 13.396 1.00 79.38 77 TYR A N 1
ATOM 614 C CA . TYR A 1 77 ? 6.083 5.117 12.172 1.00 79.38 77 TYR A CA 1
ATOM 615 C C . TYR A 1 77 ? 7.245 5.026 11.182 1.00 79.38 77 TYR A C 1
ATOM 617 O O . TYR A 1 77 ? 8.058 5.946 11.128 1.00 79.38 77 TYR A O 1
ATOM 625 N N . ASP A 1 78 ? 7.315 3.898 10.475 1.00 67.69 78 ASP A N 1
ATOM 626 C CA . ASP A 1 78 ? 8.199 3.603 9.337 1.00 67.69 78 ASP A CA 1
ATOM 627 C C . ASP A 1 78 ? 9.644 4.139 9.450 1.00 67.69 78 ASP A C 1
ATOM 629 O O . ASP A 1 78 ? 9.981 5.246 9.028 1.00 67.69 78 ASP A O 1
ATOM 633 N N . ARG A 1 79 ? 10.538 3.340 10.051 1.00 57.19 79 ARG A N 1
ATOM 634 C CA . ARG A 1 79 ? 11.975 3.653 10.097 1.00 57.19 79 ARG A CA 1
ATOM 635 C C . ARG A 1 79 ? 12.779 2.654 9.276 1.00 57.19 79 ARG A C 1
ATOM 637 O O . ARG A 1 79 ? 12.964 1.515 9.702 1.00 57.19 79 ARG A O 1
ATOM 644 N N . PHE A 1 80 ? 13.402 3.165 8.214 1.00 49.59 80 PHE A N 1
ATOM 645 C CA . PHE A 1 80 ? 14.494 2.549 7.445 1.00 49.59 80 PHE A CA 1
ATOM 646 C C . PHE A 1 80 ? 15.534 1.804 8.318 1.00 49.59 80 PHE A C 1
ATOM 648 O O . PHE A 1 80 ? 16.030 0.750 7.940 1.00 49.59 80 PHE A O 1
ATOM 655 N N . LEU A 1 81 ? 15.798 2.286 9.540 1.00 52.41 81 LEU A N 1
ATOM 656 C CA . LEU A 1 81 ? 16.797 1.739 10.472 1.00 52.41 81 LEU A CA 1
ATOM 657 C C . LEU A 1 81 ? 16.529 0.316 10.990 1.00 52.41 81 LEU A C 1
ATOM 659 O O . LEU A 1 81 ? 17.454 -0.335 11.466 1.00 52.41 81 LEU A O 1
ATOM 663 N N . HIS A 1 82 ? 15.284 -0.166 10.992 1.00 53.88 82 HIS A N 1
ATOM 664 C CA . HIS A 1 82 ? 14.958 -1.491 11.557 1.00 53.88 82 HIS A CA 1
ATOM 665 C C . HIS A 1 82 ? 14.865 -2.588 10.491 1.00 53.88 82 HIS A C 1
ATOM 667 O O . HIS A 1 82 ? 14.710 -3.754 10.838 1.00 53.88 82 HIS A O 1
ATOM 673 N N . ARG A 1 83 ? 15.009 -2.217 9.214 1.00 50.62 83 ARG A N 1
ATOM 674 C CA . ARG A 1 83 ? 14.979 -3.127 8.063 1.00 50.62 83 ARG A CA 1
ATOM 675 C C . ARG A 1 83 ? 16.365 -3.697 7.717 1.00 50.62 83 ARG A C 1
ATOM 677 O O . ARG A 1 83 ? 16.443 -4.811 7.217 1.00 50.62 83 ARG A O 1
ATOM 684 N N . GLU A 1 84 ? 17.438 -2.962 8.023 1.00 45.25 84 GLU A N 1
ATOM 685 C CA . GLU A 1 84 ? 18.819 -3.262 7.592 1.00 45.25 84 GLU A CA 1
ATOM 686 C C . GLU A 1 84 ? 19.572 -4.235 8.530 1.00 45.25 84 GLU A C 1
ATOM 688 O O . GLU A 1 84 ? 20.367 -5.052 8.081 1.00 45.25 84 GLU A O 1
ATOM 693 N N . HIS A 1 85 ? 19.300 -4.224 9.842 1.00 46.00 85 HIS A N 1
ATOM 694 C CA . HIS A 1 85 ? 20.026 -5.045 10.831 1.00 46.00 85 HIS A CA 1
ATOM 695 C C . HIS A 1 85 ? 19.408 -6.437 11.065 1.00 46.00 85 HIS A C 1
ATOM 697 O O . HIS A 1 85 ? 19.154 -6.830 12.204 1.00 46.00 85 HIS A O 1
ATOM 703 N N . GLY A 1 86 ? 19.154 -7.190 9.990 1.00 43.12 86 GLY A N 1
ATOM 704 C CA . GLY A 1 86 ? 19.005 -8.656 10.031 1.00 43.12 86 GLY A CA 1
ATOM 705 C C . GLY A 1 86 ? 17.876 -9.248 10.889 1.00 43.12 86 GLY A C 1
ATOM 706 O O . GLY A 1 86 ? 17.803 -10.466 11.032 1.00 43.12 86 GLY A O 1
ATOM 707 N N . ASN A 1 87 ? 16.975 -8.441 11.445 1.00 44.38 87 ASN A N 1
ATOM 708 C CA . ASN A 1 87 ? 15.799 -8.928 12.151 1.00 44.38 87 ASN A CA 1
ATOM 709 C C . ASN A 1 87 ? 14.586 -8.571 11.306 1.00 44.38 87 ASN A C 1
ATOM 711 O O . ASN A 1 87 ? 14.113 -7.436 11.344 1.00 44.38 87 ASN A O 1
ATOM 715 N N . ARG A 1 88 ? 14.141 -9.539 10.493 1.00 45.44 88 ARG A N 1
ATOM 716 C CA . ARG A 1 88 ? 12.873 -9.472 9.765 1.00 45.44 88 ARG A CA 1
ATOM 717 C C . ARG A 1 88 ? 11.842 -8.805 10.657 1.00 45.44 88 ARG A C 1
ATOM 719 O O . ARG A 1 88 ? 11.634 -9.235 11.788 1.00 45.44 88 ARG A O 1
ATOM 726 N N . SER A 1 89 ? 11.222 -7.772 10.110 1.00 46.47 89 SER A N 1
ATOM 727 C CA . SER A 1 89 ? 10.034 -7.115 10.612 1.00 46.47 89 SER A CA 1
ATOM 728 C C . SER A 1 89 ? 9.014 -8.150 11.090 1.00 46.47 89 SER A C 1
ATOM 730 O O . SER A 1 89 ? 8.127 -8.565 10.350 1.00 46.47 89 SER A O 1
ATOM 732 N N . PHE A 1 90 ? 9.102 -8.564 12.350 1.00 46.78 90 PHE A N 1
ATOM 733 C CA . PHE A 1 90 ? 7.915 -8.978 13.059 1.00 46.78 90 PHE A CA 1
ATOM 734 C C . PHE A 1 90 ? 7.137 -7.679 13.228 1.00 46.78 90 PHE A C 1
ATOM 736 O O . PHE A 1 90 ? 7.377 -6.913 14.166 1.00 46.78 90 PHE A O 1
ATOM 743 N N . HIS A 1 91 ? 6.256 -7.399 12.259 1.00 54.66 91 HIS A N 1
ATOM 744 C CA . HIS A 1 91 ? 5.122 -6.504 12.462 1.00 54.66 91 HIS A CA 1
ATOM 745 C C . HIS A 1 91 ? 4.572 -6.762 13.862 1.00 54.66 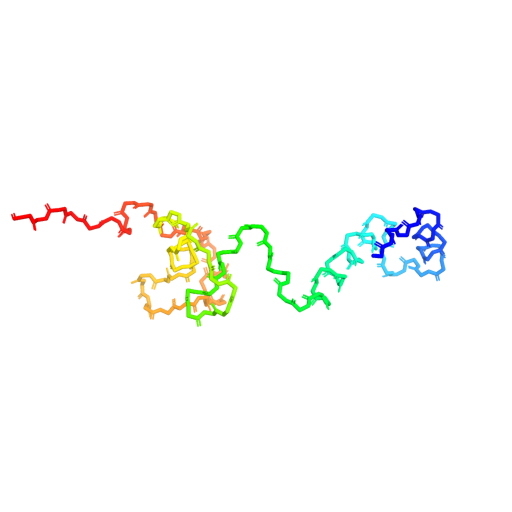91 HIS A C 1
ATOM 747 O O . HIS A 1 91 ? 4.602 -7.914 14.315 1.00 54.66 91 HIS A O 1
ATOM 753 N N . ALA A 1 92 ? 4.141 -5.703 14.555 1.00 54.25 92 ALA A N 1
ATOM 754 C CA . ALA A 1 92 ? 3.661 -5.803 15.926 1.00 54.25 92 ALA A CA 1
ATOM 755 C C . ALA A 1 92 ? 2.783 -7.055 16.059 1.00 54.25 92 ALA A C 1
ATOM 757 O O . ALA A 1 92 ? 1.747 -7.164 15.404 1.00 54.25 92 ALA A O 1
ATOM 758 N N . THR A 1 93 ? 3.253 -8.060 16.811 1.00 56.19 93 THR A N 1
ATOM 759 C CA . THR A 1 93 ? 2.536 -9.335 16.872 1.00 56.19 93 THR A CA 1
ATOM 760 C C . THR A 1 93 ? 1.134 -9.044 17.403 1.00 56.19 93 THR A C 1
ATOM 762 O O . THR A 1 93 ? 1.009 -8.175 18.275 1.00 56.19 93 THR A O 1
ATOM 765 N N . PRO A 1 94 ? 0.071 -9.720 16.925 1.00 60.88 94 PRO A N 1
ATOM 766 C CA . PRO A 1 94 ? -1.314 -9.332 17.223 1.00 60.88 94 PRO A CA 1
ATOM 767 C C . PRO A 1 94 ? -1.597 -9.161 18.722 1.00 60.88 94 PRO A C 1
ATOM 769 O O . PRO A 1 94 ? -2.429 -8.356 19.130 1.00 60.88 94 PRO A O 1
ATOM 772 N N . ASN A 1 95 ? -0.860 -9.888 19.563 1.00 61.16 95 ASN A N 1
ATOM 773 C CA . ASN A 1 95 ? -0.974 -9.846 21.017 1.00 61.16 95 ASN A CA 1
ATOM 774 C C . ASN A 1 95 ? -0.346 -8.601 21.658 1.00 61.16 95 ASN A C 1
ATOM 776 O O . ASN A 1 95 ? -0.743 -8.226 22.754 1.00 61.16 95 ASN A O 1
ATOM 780 N N . THR A 1 96 ? 0.599 -7.931 20.996 1.00 62.91 96 THR A N 1
ATOM 781 C CA . THR A 1 96 ? 1.177 -6.672 21.490 1.00 62.91 96 THR A CA 1
ATOM 782 C C . THR A 1 96 ? 0.206 -5.507 21.319 1.00 62.91 96 THR A C 1
ATOM 784 O O . THR A 1 96 ? 0.135 -4.651 22.200 1.00 62.91 96 THR A O 1
ATOM 787 N N . CYS A 1 97 ? -0.590 -5.490 20.244 1.00 58.84 97 CYS A N 1
ATOM 788 C CA . CYS A 1 97 ? -1.626 -4.478 19.997 1.00 58.84 97 CYS A CA 1
ATOM 789 C C . CYS A 1 97 ? -2.885 -4.674 20.856 1.00 58.84 97 CYS A C 1
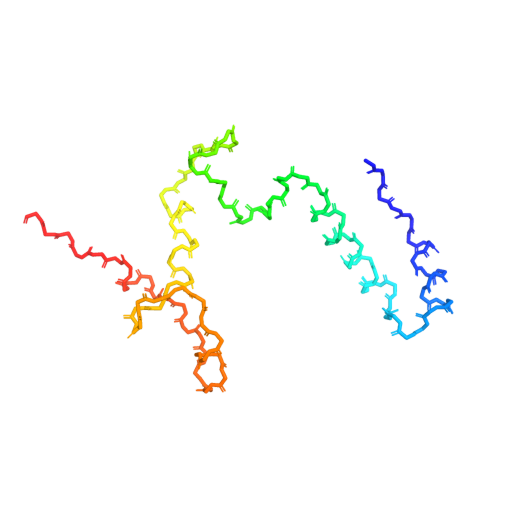ATOM 791 O O . CYS A 1 97 ? -3.634 -3.723 21.075 1.00 58.84 97 CYS A O 1
ATOM 793 N N . LYS A 1 98 ? -3.096 -5.876 21.404 1.00 65.94 98 LYS A N 1
ATOM 794 C CA . LYS A 1 98 ? -4.203 -6.171 22.319 1.00 65.94 98 LYS A CA 1
ATOM 795 C C . LYS A 1 98 ? -3.870 -5.702 23.736 1.00 65.94 98 LYS A C 1
ATOM 797 O O . LYS A 1 98 ? -2.940 -6.194 24.371 1.00 65.94 98 LYS A O 1
ATOM 802 N N . ARG A 1 99 ? -4.655 -4.760 24.259 1.00 73.94 99 ARG A N 1
ATOM 803 C CA . ARG A 1 99 ? -4.663 -4.436 25.692 1.00 73.94 99 ARG A CA 1
ATOM 804 C C . ARG A 1 99 ? -5.477 -5.507 26.424 1.00 73.94 99 ARG A C 1
ATOM 806 O O . ARG A 1 99 ? -6.519 -5.922 25.921 1.00 73.94 99 ARG A O 1
ATOM 813 N N . LYS A 1 100 ? -5.015 -5.955 27.597 1.00 76.94 100 LYS A N 1
ATOM 814 C CA . LYS A 1 100 ? -5.836 -6.790 28.488 1.00 76.94 100 LYS A CA 1
ATOM 815 C C . LYS A 1 100 ? -7.056 -5.972 28.911 1.00 76.94 100 LYS A C 1
ATOM 817 O O . LYS A 1 100 ? -6.892 -4.810 29.281 1.00 76.94 100 LYS A O 1
ATOM 822 N N . ASN A 1 101 ? -8.244 -6.561 28.814 1.00 67.62 101 ASN A N 1
ATOM 823 C CA . ASN A 1 101 ? -9.451 -5.936 29.332 1.00 67.62 101 ASN A CA 1
ATOM 824 C C . ASN A 1 101 ? -9.323 -5.944 30.859 1.00 67.62 101 ASN A C 1
ATOM 826 O O . ASN A 1 101 ? -9.283 -7.016 31.459 1.00 67.62 101 ASN A O 1
ATOM 830 N N . LEU A 1 102 ? -9.0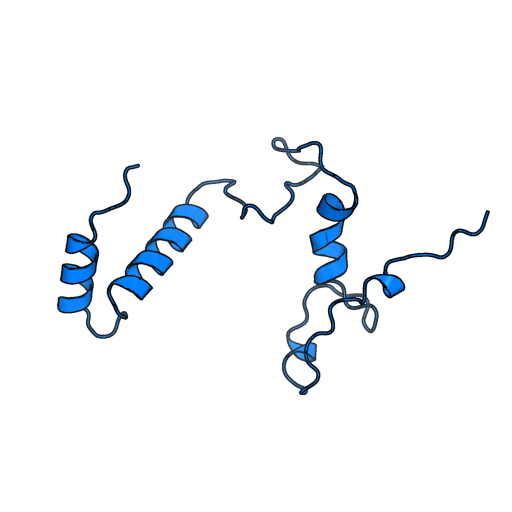98 -4.771 31.442 1.00 65.00 102 LEU A N 1
ATOM 831 C CA . LEU A 1 102 ? -9.249 -4.564 32.870 1.00 65.00 102 LEU A CA 1
ATOM 832 C C . LEU A 1 102 ? -10.500 -3.708 32.987 1.00 65.00 102 LEU A C 1
ATOM 834 O O . LEU A 1 102 ? -10.449 -2.507 32.714 1.00 65.00 102 LEU A O 1
ATOM 838 N N . GLU A 1 103 ? -11.603 -4.391 33.249 1.00 56.12 103 GLU A N 1
ATOM 839 C CA . GLU A 1 103 ? -12.733 -3.794 33.946 1.00 56.12 103 GLU A CA 1
ATOM 840 C C . GLU A 1 103 ? -12.387 -3.758 35.439 1.00 56.12 103 GLU A C 1
ATOM 842 O O . GLU A 1 103 ? -11.778 -4.750 35.915 1.00 56.12 103 GLU A O 1
#